Protein AF-A0A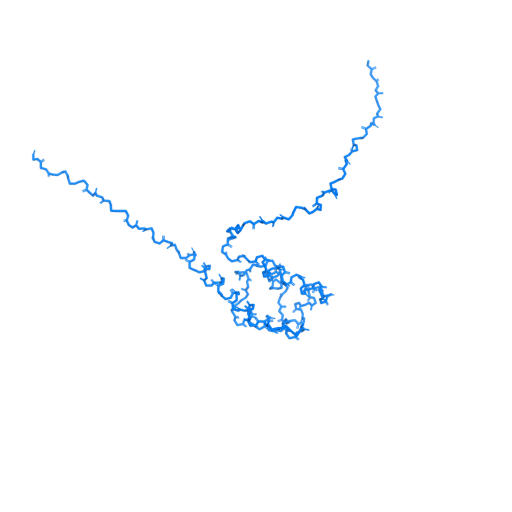353YEB8-F1 (afdb_monomer)

Sequence (134 aa):
MPPEPGQVPVSPPPDAARRRLHIHGIKEMPAGYDAEVAELFRDLRAASALSENDLAGRLGTRVDVVQALEQGALYALPPWAETCRVVNAYGAMLNLDVRPLLRRIYAQLEAGIVELRPKAMPDVPVMTLSLIHI

Nearest PDB structures (foldseek):
  7o81-assembly1_AU  TM=5.699E-01  e=4.753E-03  Oryctolagus cuniculus
  6zvh-assembly1_i  TM=5.768E-01  e=9.354E-03  Homo sapiens
  3fym-assembly1_A  TM=7.775E-01  e=1.058E-01  Staphylococcus aureus subsp. aureus Mu50
  9f9s-assembly1_CN  TM=5.653E-01  e=2.441E-02  Saccharomyces cerevisiae
  1r69-assembly1_A  TM=7.403E-01  e=6.739E-02  Phage 434

Radius of gyration: 25.91 Å; Cα contacts (8 Å, |Δi|>4): 85; chains: 1; bounding box: 66×37×91 Å

pLDDT: mean 72.12, std 18.93, range [39.0, 93.88]

Secondary structure (DSSP, 8-state):
----------PPP-----------------TTB-HHHHHHHHHHHHHHT--HHHHHHHHTS-HHHHHHHHHTBGGGSPPHHHHHHHHHHHHHHHT---HHHHHHHHHHHHHHHHHHS-----------------

Mean predicted aligned error: 15.93 Å

Solvent-accessible surface area (backbone atoms only — not comparable to full-atom values): 8472 Å² total; per-residue (Å²): 138,90,86,88,87,89,84,80,85,82,78,84,80,89,80,80,78,78,79,76,84,72,81,69,68,88,66,87,58,64,75,40,50,39,64,68,56,7,48,52,44,44,53,53,37,62,75,66,72,54,52,65,62,58,46,15,60,74,50,74,52,54,45,67,47,54,49,21,45,41,62,10,30,60,73,65,46,61,62,68,73,55,44,52,51,41,50,48,47,52,17,63,75,69,75,45,86,43,65,70,55,52,52,51,56,51,52,45,54,52,52,29,55,56,68,71,42,74,77,77,68,78,80,72,82,77,76,75,81,84,84,81,86,132

Foldseek 3Di:
DDDDDDDDDDDDDPPPPPDPPPPPPPDPDQQQADVVQLVVLVVLCVVVVDDLVRLCVQLVHDSQQSVCRNRRRLVSHDPLVSVVSSQVSSCVVVVHDCVVVSVVSVVSVVVNVVPVPPPPDPPDPPPDPPPDDD

Structure (mmCIF, N/CA/C/O backbone):
data_AF-A0A353YEB8-F1
#
_entry.id   AF-A0A353YEB8-F1
#
loop_
_atom_site.group_PDB
_atom_site.id
_atom_site.type_symbol
_atom_site.label_atom_id
_atom_site.label_alt_id
_atom_site.label_comp_id
_atom_site.label_asym_id
_atom_site.label_entity_id
_atom_site.label_seq_id
_atom_site.pdbx_PDB_ins_code
_atom_site.Cartn_x
_atom_site.Cartn_y
_atom_site.Cartn_z
_atom_site.occupancy
_atom_site.B_iso_or_equiv
_atom_site.auth_seq_id
_atom_site.auth_comp_id
_atom_site.auth_asym_id
_atom_site.auth_atom_id
_atom_site.pdbx_PDB_model_num
ATOM 1 N N . MET A 1 1 ? 51.000 -0.759 47.398 1.00 39.00 1 MET A N 1
ATOM 2 C CA . MET A 1 1 ? 50.014 -1.846 47.209 1.00 39.00 1 MET A CA 1
ATOM 3 C C . MET A 1 1 ? 48.680 -1.372 47.804 1.00 39.00 1 MET A C 1
ATOM 5 O O . MET A 1 1 ? 48.763 -0.686 48.816 1.00 39.00 1 MET A O 1
ATOM 9 N N . PRO A 1 2 ? 47.533 -1.603 47.127 1.00 66.19 2 PRO A N 1
ATOM 10 C CA . PRO A 1 2 ? 46.326 -0.739 47.084 1.00 66.19 2 PRO A CA 1
ATOM 11 C C . PRO A 1 2 ? 45.175 -1.324 47.980 1.00 66.19 2 PRO A C 1
ATOM 13 O O . PRO A 1 2 ? 45.586 -2.029 48.906 1.00 66.19 2 PRO A O 1
ATOM 16 N N . PRO A 1 3 ? 43.824 -1.096 47.839 1.00 55.34 3 PRO A N 1
ATOM 17 C CA . PRO A 1 3 ? 42.974 -0.870 46.634 1.00 55.34 3 PRO A CA 1
ATOM 18 C C . PRO A 1 3 ? 41.919 0.284 46.652 1.00 55.34 3 PRO A C 1
ATOM 20 O O . PRO A 1 3 ? 41.578 0.840 47.693 1.00 55.34 3 PRO A O 1
ATOM 23 N N . GLU A 1 4 ? 41.406 0.592 45.444 1.00 49.69 4 GLU A N 1
ATOM 24 C CA . GLU A 1 4 ? 40.232 1.426 45.070 1.00 49.69 4 GLU A CA 1
ATOM 25 C C . GLU A 1 4 ? 38.866 0.751 45.374 1.00 49.69 4 GLU A C 1
ATOM 27 O O . GLU A 1 4 ? 38.843 -0.443 45.687 1.00 49.69 4 GLU A O 1
ATOM 32 N N . PRO A 1 5 ? 37.717 1.465 45.233 1.00 52.81 5 PRO A N 1
ATOM 33 C CA . PRO A 1 5 ? 36.899 1.284 44.013 1.00 52.81 5 PRO A CA 1
ATOM 34 C C . PRO A 1 5 ? 36.097 2.517 43.509 1.00 52.81 5 PRO A C 1
ATOM 36 O O . PRO A 1 5 ? 35.446 3.217 44.279 1.00 52.81 5 PRO A O 1
ATOM 39 N N . GLY A 1 6 ? 36.002 2.658 42.177 1.00 47.97 6 GLY A N 1
ATOM 40 C CA . GLY A 1 6 ? 34.712 2.869 41.495 1.00 47.97 6 GLY A CA 1
ATOM 41 C C . GLY A 1 6 ? 34.298 4.291 41.093 1.00 47.97 6 GLY A C 1
ATOM 42 O O . GLY A 1 6 ? 33.293 4.790 41.592 1.00 47.97 6 GLY A O 1
ATOM 43 N N . GLN A 1 7 ? 34.958 4.894 40.096 1.00 48.47 7 GLN A N 1
ATOM 44 C CA . GLN A 1 7 ? 34.385 6.024 39.349 1.00 48.47 7 GLN A CA 1
ATOM 45 C C . GLN A 1 7 ? 33.980 5.574 37.936 1.00 48.47 7 GLN A C 1
ATOM 47 O O . GLN A 1 7 ? 34.816 5.258 37.093 1.00 48.47 7 GLN A O 1
ATOM 52 N N . VAL A 1 8 ? 32.669 5.502 37.709 1.00 55.25 8 VAL A N 1
ATOM 53 C CA . VAL A 1 8 ? 32.027 5.136 36.438 1.00 55.25 8 VAL A CA 1
ATOM 54 C C . VAL A 1 8 ? 32.224 6.224 35.364 1.00 55.25 8 VAL A C 1
ATOM 56 O O . VAL A 1 8 ? 32.118 7.411 35.681 1.00 55.25 8 VAL A O 1
ATOM 59 N N . PRO A 1 9 ? 32.472 5.870 34.088 1.00 47.47 9 PRO A N 1
ATOM 60 C CA . PRO A 1 9 ? 32.526 6.841 33.000 1.00 47.47 9 PRO A CA 1
ATOM 61 C C . PRO A 1 9 ? 31.105 7.266 32.601 1.00 47.47 9 PRO A C 1
ATOM 63 O O . PRO A 1 9 ? 30.316 6.456 32.116 1.00 47.47 9 PRO A O 1
ATOM 66 N N . VAL A 1 10 ? 30.772 8.547 32.788 1.00 54.09 10 VAL A N 1
ATOM 67 C CA . VAL A 1 10 ? 29.506 9.116 32.305 1.00 54.09 10 VAL A CA 1
ATOM 68 C C . VAL A 1 10 ? 29.655 9.432 30.815 1.00 54.09 10 VAL A C 1
ATOM 70 O O . VAL A 1 10 ? 30.356 10.358 30.414 1.00 54.09 10 VAL A O 1
ATOM 73 N N . SER A 1 11 ? 29.048 8.611 29.965 1.00 52.97 11 SER A N 1
ATOM 74 C CA . SER A 1 11 ? 28.892 8.918 28.543 1.00 52.97 11 SER A CA 1
ATOM 75 C C . SER A 1 11 ? 27.829 10.013 28.375 1.00 52.97 11 SER A C 1
ATOM 77 O O . SER A 1 11 ? 26.724 9.845 28.894 1.00 52.97 11 SER A O 1
ATOM 79 N N . PRO A 1 12 ? 28.094 11.122 27.660 1.00 61.25 12 PRO A N 1
ATOM 80 C CA . PRO A 1 12 ? 27.037 12.053 27.282 1.00 61.25 12 PRO A CA 1
ATOM 81 C C . PRO A 1 12 ? 26.165 11.463 26.146 1.00 61.25 12 PRO A C 1
ATOM 83 O O . PRO A 1 12 ? 26.703 10.841 25.226 1.00 61.25 12 PRO A O 1
ATOM 86 N N . PRO A 1 13 ? 24.829 11.642 26.186 1.00 53.88 13 PRO A N 1
ATOM 87 C CA . PRO A 1 13 ? 23.902 11.130 25.174 1.00 53.88 13 PRO A CA 1
ATOM 88 C C . PRO A 1 13 ? 23.950 11.935 23.855 1.00 53.88 13 PRO A C 1
ATOM 90 O O . PRO A 1 13 ? 24.110 13.159 23.885 1.00 53.88 13 PRO A O 1
ATOM 93 N N . PRO A 1 14 ? 23.760 11.291 22.687 1.00 47.28 14 PRO A N 1
ATOM 94 C CA . PRO A 1 14 ? 23.747 11.957 21.387 1.00 47.28 14 PRO A CA 1
ATOM 95 C C . PRO A 1 14 ? 22.334 12.454 21.022 1.00 47.28 14 PRO A C 1
ATOM 97 O O . PRO A 1 14 ? 21.667 11.856 20.187 1.00 47.28 14 PRO A O 1
ATOM 100 N N . ASP A 1 15 ? 21.877 13.564 21.611 1.00 49.75 15 ASP A N 1
ATOM 101 C CA . ASP A 1 15 ? 20.585 14.201 21.247 1.00 49.75 15 ASP A CA 1
ATOM 102 C C . ASP A 1 15 ? 20.745 15.483 20.394 1.00 49.75 15 ASP A C 1
ATOM 104 O O . ASP A 1 15 ? 19.805 16.229 20.144 1.00 49.75 15 ASP A O 1
ATOM 108 N N . ALA A 1 16 ? 21.948 15.747 19.871 1.00 42.44 16 ALA A N 1
ATOM 109 C CA . ALA A 1 16 ? 22.225 16.899 19.001 1.00 42.44 16 ALA A CA 1
ATOM 110 C C . ALA A 1 16 ? 22.212 16.562 17.492 1.00 42.44 16 ALA A C 1
ATOM 112 O O . ALA A 1 16 ? 22.725 17.327 16.679 1.00 42.44 16 ALA A O 1
ATOM 113 N N . ALA A 1 17 ? 21.629 15.428 17.089 1.00 43.50 17 ALA A N 1
ATOM 114 C CA . ALA A 1 17 ? 21.552 15.002 15.684 1.00 43.50 17 ALA A CA 1
ATOM 115 C C . ALA A 1 17 ? 20.264 15.457 14.969 1.00 43.50 17 ALA A C 1
ATOM 117 O O . ALA A 1 17 ? 19.899 14.938 13.913 1.00 43.50 17 ALA A O 1
ATOM 118 N N . ARG A 1 18 ? 19.554 16.450 15.514 1.00 46.81 18 ARG A N 1
ATOM 119 C CA . ARG A 1 18 ? 18.457 17.098 14.795 1.00 46.81 18 ARG A CA 1
ATOM 120 C C . ARG A 1 18 ? 19.021 17.980 13.678 1.00 46.81 18 ARG A C 1
ATOM 122 O O . ARG A 1 18 ? 19.668 18.987 13.937 1.00 46.81 18 ARG A O 1
ATOM 129 N N . ARG A 1 19 ? 18.632 17.637 12.445 1.00 47.28 19 ARG A N 1
ATOM 130 C CA . ARG A 1 19 ? 18.625 18.493 11.243 1.00 47.28 19 ARG A CA 1
ATOM 131 C C . ARG A 1 19 ? 19.971 18.712 10.548 1.00 47.28 19 ARG A C 1
ATOM 133 O O . ARG A 1 19 ? 20.362 19.840 10.266 1.00 47.28 19 ARG A O 1
ATOM 140 N N . ARG A 1 20 ? 20.596 17.628 10.089 1.00 44.09 20 ARG A N 1
ATOM 141 C CA . ARG A 1 20 ? 21.238 17.685 8.769 1.00 44.09 20 ARG A CA 1
ATOM 142 C C . ARG A 1 20 ? 20.204 17.268 7.739 1.00 44.09 20 ARG A C 1
ATOM 144 O O . ARG A 1 20 ? 19.861 16.096 7.647 1.00 44.09 20 ARG A O 1
ATOM 151 N N . LEU A 1 21 ? 19.682 18.265 7.026 1.00 51.75 21 LEU A N 1
ATOM 152 C CA . LEU A 1 21 ? 18.972 18.109 5.762 1.00 51.75 21 LEU A CA 1
ATOM 153 C C . LEU A 1 21 ? 19.855 17.273 4.840 1.00 51.75 21 LEU A C 1
ATOM 155 O O . LEU A 1 21 ? 20.762 17.774 4.179 1.00 51.75 21 LEU A O 1
ATOM 159 N N . HIS A 1 22 ? 19.631 15.969 4.872 1.00 48.41 22 HIS A N 1
ATOM 160 C CA . HIS A 1 22 ? 20.239 15.043 3.955 1.00 48.41 22 HIS A CA 1
ATOM 161 C C . HIS A 1 22 ? 19.459 15.152 2.652 1.00 48.41 22 HIS A C 1
ATOM 163 O O . HIS A 1 22 ? 18.551 14.377 2.377 1.00 48.41 22 HIS A O 1
ATOM 169 N N . ILE A 1 23 ? 19.874 16.119 1.836 1.00 53.22 23 ILE A N 1
ATOM 170 C CA . ILE A 1 23 ? 19.882 15.964 0.385 1.00 53.22 23 ILE A CA 1
ATOM 171 C C . ILE A 1 23 ? 20.808 14.761 0.118 1.00 53.22 23 ILE A C 1
ATOM 173 O O . ILE A 1 23 ? 21.989 14.920 -0.182 1.00 53.22 23 ILE A O 1
ATOM 177 N N . HIS A 1 24 ? 20.332 13.540 0.373 1.00 43.66 24 HIS A N 1
ATOM 178 C CA . HIS A 1 24 ? 20.997 12.353 -0.135 1.00 43.66 24 HIS A CA 1
ATOM 179 C C . HIS A 1 24 ? 20.679 12.348 -1.620 1.00 43.66 24 HIS A C 1
ATOM 181 O O . HIS A 1 24 ? 19.546 12.090 -2.022 1.00 43.66 24 HIS A O 1
ATOM 187 N N . GLY A 1 25 ? 21.688 12.708 -2.417 1.00 42.31 25 GLY A N 1
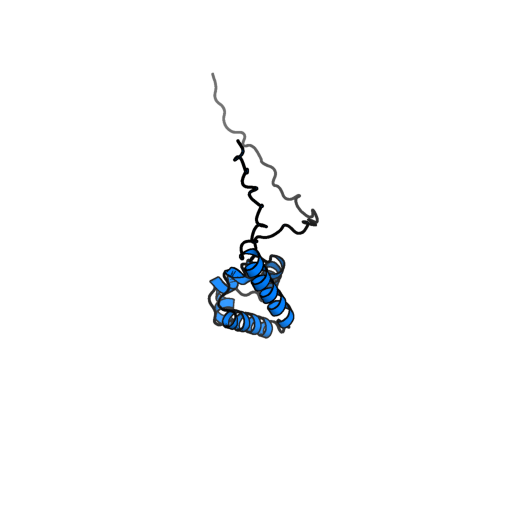ATOM 188 C CA . GLY A 1 25 ? 21.685 12.424 -3.839 1.00 42.31 25 GLY A CA 1
ATOM 189 C C . GLY A 1 25 ? 21.213 10.993 -4.042 1.00 42.31 25 GLY A C 1
ATOM 190 O O . GLY A 1 25 ? 21.604 10.126 -3.265 1.00 42.31 25 GLY A O 1
ATOM 191 N N . ILE A 1 26 ? 20.322 10.820 -5.016 1.00 45.56 26 ILE A N 1
ATOM 192 C CA . ILE A 1 26 ? 19.859 9.564 -5.612 1.00 45.56 26 ILE A CA 1
ATOM 193 C C . ILE A 1 26 ? 20.895 8.447 -5.448 1.00 45.56 26 ILE A C 1
ATOM 195 O O . ILE A 1 26 ? 21.731 8.198 -6.310 1.00 45.56 26 ILE A O 1
ATOM 199 N N . LYS A 1 27 ? 20.876 7.804 -4.281 1.00 44.97 27 LYS A N 1
ATOM 200 C CA . LYS A 1 27 ? 21.631 6.595 -4.024 1.00 44.97 27 LYS A CA 1
ATOM 201 C C . LYS A 1 27 ? 20.881 5.573 -4.842 1.00 44.97 27 LYS A C 1
ATOM 203 O O . LYS A 1 27 ? 19.711 5.352 -4.548 1.00 44.97 27 L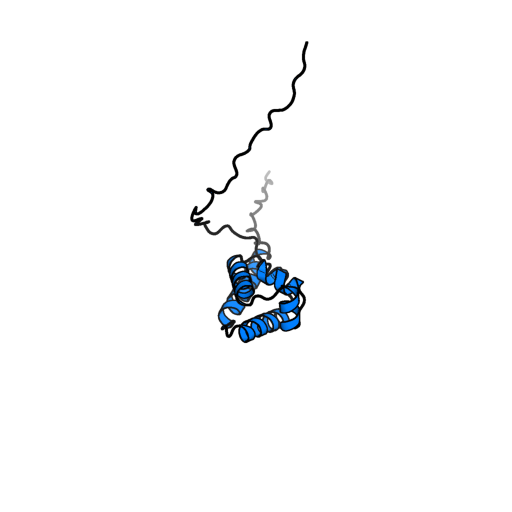YS A O 1
ATOM 208 N N . GLU A 1 28 ? 21.517 5.050 -5.884 1.00 47.47 28 GLU A N 1
ATOM 209 C CA . GLU A 1 28 ? 21.030 3.892 -6.627 1.00 47.47 28 GLU A CA 1
ATOM 210 C C . GLU A 1 28 ? 20.641 2.833 -5.587 1.00 47.47 28 GLU A C 1
ATOM 212 O O . GLU A 1 28 ? 21.489 2.204 -4.947 1.00 47.47 28 GLU A O 1
ATOM 217 N N . MET A 1 29 ? 19.343 2.768 -5.286 1.00 44.88 29 MET A N 1
ATOM 218 C CA . MET A 1 29 ? 18.778 1.730 -4.447 1.00 44.88 29 MET A CA 1
ATOM 219 C C . MET A 1 29 ? 18.745 0.486 -5.323 1.00 44.88 29 MET A C 1
ATOM 221 O O . MET A 1 29 ? 18.430 0.606 -6.508 1.00 44.88 29 MET A O 1
ATOM 225 N N . PRO A 1 30 ? 19.099 -0.693 -4.783 1.00 50.22 30 PRO A N 1
ATOM 226 C CA . PRO A 1 30 ? 19.005 -1.919 -5.555 1.00 50.22 30 PRO A CA 1
ATOM 227 C C . PRO A 1 30 ? 17.592 -2.006 -6.125 1.00 50.22 30 PRO A C 1
ATOM 229 O O . PRO A 1 30 ? 16.622 -1.747 -5.401 1.00 50.22 30 PRO A O 1
ATOM 232 N N . ALA A 1 31 ? 17.495 -2.324 -7.416 1.00 56.66 31 ALA A N 1
ATOM 233 C CA . ALA A 1 31 ? 16.226 -2.504 -8.096 1.00 56.66 31 ALA A CA 1
ATOM 234 C C . ALA A 1 31 ? 15.246 -3.268 -7.187 1.00 56.66 31 ALA A C 1
ATOM 236 O O . ALA A 1 31 ? 15.629 -4.255 -6.555 1.00 56.66 31 ALA A O 1
ATOM 237 N N . GLY A 1 32 ? 14.012 -2.773 -7.067 1.00 63.22 32 GLY A N 1
ATOM 238 C CA . GLY A 1 32 ? 12.980 -3.374 -6.217 1.00 63.22 32 GLY A CA 1
ATOM 239 C C . GLY A 1 32 ? 12.836 -2.823 -4.797 1.00 63.22 32 GLY A C 1
ATOM 240 O O . GLY A 1 32 ? 12.002 -3.356 -4.067 1.00 63.22 32 GLY A O 1
ATOM 241 N N . TYR A 1 33 ? 13.573 -1.773 -4.413 1.00 77.62 33 TYR A N 1
ATOM 242 C CA . TYR A 1 33 ? 13.301 -0.984 -3.202 1.00 77.62 33 TYR A CA 1
ATOM 243 C C . TYR A 1 33 ? 13.004 0.489 -3.529 1.00 77.62 33 TYR A C 1
ATOM 245 O O . TYR A 1 33 ? 13.843 1.164 -4.119 1.00 77.62 33 TYR A O 1
ATOM 253 N N . ASP A 1 34 ? 11.840 1.006 -3.117 1.00 80.06 34 ASP A N 1
ATOM 254 C CA . ASP A 1 34 ? 11.456 2.422 -3.283 1.00 80.06 34 ASP A CA 1
ATOM 255 C C . ASP A 1 34 ? 11.148 3.065 -1.918 1.00 80.06 34 ASP A C 1
ATOM 257 O O . ASP A 1 34 ? 10.100 2.828 -1.312 1.00 80.06 34 ASP A O 1
ATOM 261 N N . ALA A 1 35 ? 12.084 3.878 -1.419 1.00 79.88 35 ALA A N 1
ATOM 262 C CA . ALA A 1 35 ? 11.977 4.496 -0.098 1.00 79.88 35 ALA A CA 1
ATOM 263 C C . ALA A 1 35 ? 10.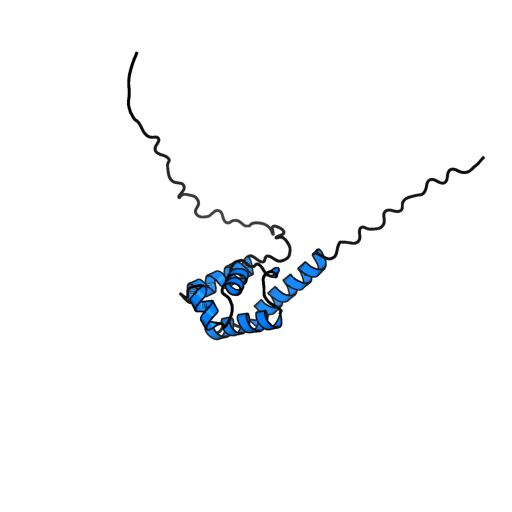880 5.565 0.004 1.00 79.88 35 ALA A C 1
ATOM 265 O O . ALA A 1 35 ? 10.330 5.747 1.089 1.00 79.88 35 ALA A O 1
ATOM 266 N N . GLU A 1 36 ? 10.529 6.248 -1.089 1.00 82.31 36 GLU A N 1
ATOM 267 C CA . GLU A 1 36 ? 9.429 7.221 -1.052 1.00 82.31 36 GLU A CA 1
ATOM 268 C C . GLU A 1 36 ? 8.082 6.503 -0.945 1.00 82.31 36 GLU A C 1
ATOM 270 O O . GLU A 1 36 ? 7.199 6.936 -0.207 1.00 82.31 36 GLU A O 1
ATOM 275 N N . VAL A 1 37 ? 7.934 5.366 -1.635 1.00 84.50 37 VAL A N 1
ATOM 276 C CA . VAL A 1 37 ? 6.758 4.498 -1.481 1.00 84.50 37 VAL A CA 1
ATOM 277 C C . VAL A 1 37 ? 6.675 3.973 -0.044 1.00 84.50 37 VAL A C 1
ATOM 279 O O . VAL A 1 37 ? 5.608 4.036 0.567 1.00 84.50 37 VAL A O 1
ATOM 282 N N . ALA A 1 38 ? 7.801 3.529 0.518 1.00 89.00 38 ALA A N 1
ATOM 283 C CA . ALA A 1 38 ? 7.895 3.069 1.903 1.00 89.00 38 ALA A CA 1
ATOM 284 C C . ALA A 1 38 ? 7.471 4.145 2.918 1.00 89.00 38 ALA A C 1
ATOM 286 O O . ALA A 1 38 ? 6.732 3.874 3.863 1.00 89.00 38 ALA A O 1
ATOM 287 N N . GLU A 1 39 ? 7.960 5.376 2.750 1.00 88.38 39 GLU A N 1
ATOM 288 C CA . GLU A 1 39 ? 7.612 6.512 3.608 1.00 88.38 39 GLU A CA 1
ATOM 289 C C . GLU A 1 39 ? 6.124 6.849 3.517 1.00 88.38 39 GLU A C 1
ATOM 291 O O . GLU A 1 39 ? 5.461 6.921 4.549 1.00 88.38 39 GLU A O 1
ATOM 296 N N . LEU A 1 40 ? 5.571 6.908 2.302 1.00 86.81 40 LEU A N 1
ATOM 297 C CA . LEU A 1 40 ? 4.147 7.155 2.094 1.00 86.81 40 LEU A CA 1
ATOM 298 C C . LEU A 1 40 ? 3.274 6.133 2.837 1.00 86.81 40 LEU A C 1
ATOM 300 O O . LEU A 1 40 ? 2.343 6.517 3.541 1.00 86.81 40 LEU A O 1
ATOM 304 N N . PHE A 1 41 ? 3.556 4.833 2.711 1.00 87.81 41 PHE A N 1
ATOM 305 C CA . PHE A 1 41 ? 2.762 3.808 3.398 1.00 87.81 41 PHE A CA 1
ATOM 306 C C . PHE A 1 41 ? 2.900 3.871 4.926 1.00 87.81 41 PHE A C 1
ATOM 308 O O . PHE A 1 41 ? 1.907 3.661 5.629 1.00 87.81 41 PHE A O 1
ATOM 315 N N . ARG A 1 42 ? 4.085 4.212 5.448 1.00 88.31 42 ARG A N 1
ATOM 316 C CA . ARG A 1 42 ? 4.297 4.409 6.892 1.00 88.31 42 ARG A CA 1
ATOM 317 C C . ARG A 1 42 ? 3.534 5.620 7.427 1.00 88.31 42 ARG A C 1
ATOM 319 O O . ARG A 1 42 ? 2.888 5.507 8.469 1.00 88.31 42 ARG A O 1
ATOM 326 N N . ASP A 1 43 ? 3.540 6.737 6.705 1.00 89.06 43 ASP A N 1
ATOM 327 C CA . ASP A 1 43 ? 2.786 7.938 7.079 1.00 89.06 43 ASP A CA 1
ATOM 328 C C . ASP A 1 43 ? 1.278 7.686 7.060 1.00 89.06 43 ASP A C 1
ATOM 330 O O . ASP A 1 43 ? 0.560 8.053 7.994 1.00 89.06 43 ASP A O 1
ATOM 334 N N . LEU A 1 44 ? 0.787 6.991 6.030 1.00 84.94 44 LEU A N 1
ATOM 335 C CA . LEU A 1 44 ? -0.623 6.627 5.932 1.00 84.94 44 LEU A CA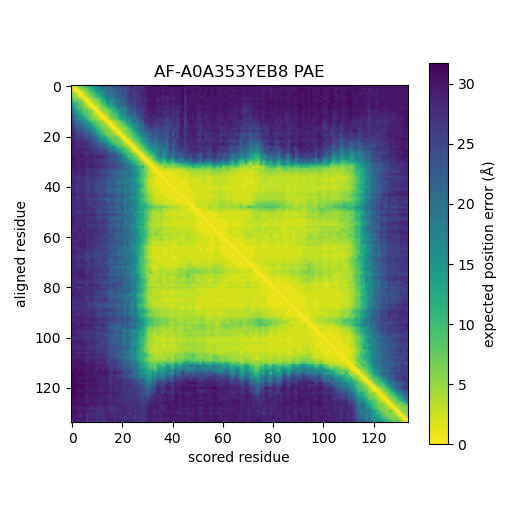 1
ATOM 336 C C . LEU A 1 44 ? -1.050 5.692 7.069 1.00 84.94 44 LEU A C 1
ATOM 338 O O . LEU A 1 44 ? -2.129 5.868 7.645 1.00 84.94 44 LEU A O 1
ATOM 342 N N . ARG A 1 45 ? -0.194 4.739 7.454 1.00 88.25 45 ARG A N 1
ATOM 343 C CA . ARG A 1 45 ? -0.447 3.904 8.627 1.00 88.25 45 ARG A CA 1
ATOM 344 C C . ARG A 1 45 ? -0.507 4.738 9.899 1.00 88.25 45 ARG A C 1
ATOM 346 O O . ARG A 1 45 ? -1.462 4.580 10.662 1.00 88.25 45 ARG A O 1
ATOM 353 N N . ALA A 1 46 ? 0.480 5.601 10.125 1.00 87.75 46 ALA A N 1
ATOM 354 C CA . ALA A 1 46 ? 0.531 6.453 11.307 1.00 87.75 46 ALA A CA 1
ATOM 355 C C . ALA A 1 46 ? -0.730 7.328 11.416 1.00 87.75 46 ALA A C 1
ATOM 357 O O . ALA A 1 46 ? -1.306 7.440 12.497 1.00 87.75 46 ALA A O 1
ATOM 358 N N . ALA A 1 47 ? -1.219 7.857 10.290 1.00 86.12 47 ALA A N 1
ATOM 359 C CA . ALA A 1 47 ? -2.465 8.618 10.220 1.00 86.12 47 ALA A CA 1
ATOM 360 C C . ALA A 1 47 ? -3.718 7.768 10.507 1.00 86.12 47 ALA A C 1
ATOM 362 O O . ALA A 1 47 ? -4.680 8.263 11.090 1.00 86.12 47 ALA A O 1
ATOM 363 N N . SER A 1 48 ? -3.713 6.487 10.124 1.00 83.19 48 SER A N 1
ATOM 364 C CA . SER A 1 48 ? -4.828 5.562 10.379 1.00 83.19 48 SER A CA 1
ATOM 365 C C . SER A 1 48 ? -4.899 5.040 11.823 1.00 83.19 48 SER A C 1
ATOM 367 O O . SER A 1 48 ? -5.928 4.490 12.212 1.00 83.19 48 SER A O 1
ATOM 369 N N . ALA A 1 49 ? -3.819 5.188 12.603 1.00 87.38 49 ALA A N 1
ATOM 370 C CA . ALA A 1 49 ? -3.662 4.657 13.963 1.00 87.38 49 ALA A CA 1
ATOM 371 C C . ALA A 1 49 ? -3.926 3.138 14.102 1.00 87.38 49 ALA A C 1
ATOM 373 O O . ALA A 1 49 ? -4.279 2.656 15.178 1.00 87.38 49 ALA A O 1
ATOM 374 N N . LEU A 1 50 ? -3.758 2.369 13.020 1.00 88.44 50 LEU A N 1
ATOM 375 C CA . LEU A 1 50 ? -3.919 0.911 13.012 1.00 88.44 50 LEU A CA 1
ATOM 376 C C . LEU A 1 50 ? -2.574 0.206 13.207 1.00 88.44 50 LEU A C 1
ATOM 378 O O . LEU A 1 50 ? -1.555 0.681 12.708 1.00 88.44 50 LEU A O 1
ATOM 382 N N . SER A 1 51 ? -2.578 -0.982 13.817 1.00 91.75 51 SER A N 1
ATOM 383 C CA . SER A 1 51 ? -1.420 -1.891 13.803 1.00 91.75 51 SER A CA 1
ATOM 384 C C . SER A 1 51 ? -1.304 -2.649 12.472 1.00 91.75 51 SER A C 1
ATOM 386 O O . SER A 1 51 ? -2.284 -2.771 11.729 1.00 91.75 51 SER A O 1
ATOM 388 N N . GLU A 1 52 ? -0.115 -3.169 12.145 1.00 90.56 52 GLU A N 1
ATOM 389 C CA . GLU A 1 52 ? 0.131 -3.966 10.924 1.00 90.56 52 GLU A CA 1
ATOM 390 C C . GLU A 1 52 ? -0.851 -5.107 10.747 1.00 90.56 52 GLU A C 1
ATOM 392 O O . GLU A 1 52 ? -1.422 -5.279 9.668 1.00 90.56 52 GLU A O 1
ATOM 397 N N . ASN A 1 53 ? -1.126 -5.806 11.839 1.00 91.75 53 ASN A N 1
ATOM 398 C CA . ASN A 1 53 ? -2.053 -6.916 11.846 1.00 91.75 53 ASN A CA 1
ATOM 399 C C . ASN A 1 53 ? -3.510 -6.464 11.637 1.00 91.75 53 ASN A C 1
ATOM 401 O O . ASN A 1 53 ? -4.232 -7.073 10.849 1.00 91.75 53 ASN A O 1
ATOM 405 N N . ASP A 1 54 ? -3.936 -5.369 12.278 1.00 91.31 54 ASP A N 1
ATOM 406 C CA . ASP A 1 54 ? -5.294 -4.829 12.103 1.00 91.31 54 ASP A CA 1
ATOM 407 C C . ASP A 1 54 ? -5.528 -4.341 10.675 1.00 91.31 54 ASP A C 1
ATOM 409 O O . ASP A 1 54 ? -6.595 -4.551 10.095 1.00 91.31 54 ASP A O 1
ATOM 413 N N . LEU A 1 55 ? -4.519 -3.698 10.088 1.00 90.25 55 LEU A N 1
ATOM 414 C CA . LEU A 1 55 ? -4.605 -3.224 8.717 1.00 90.25 55 LEU A CA 1
ATOM 415 C C . LEU A 1 55 ? -4.611 -4.385 7.728 1.00 90.25 55 LEU A C 1
ATOM 417 O O . LEU A 1 55 ? -5.439 -4.386 6.824 1.00 90.25 55 LEU A O 1
ATOM 421 N N . ALA A 1 56 ? -3.764 -5.396 7.921 1.00 91.38 56 ALA A N 1
ATOM 422 C CA . ALA A 1 56 ? -3.799 -6.612 7.113 1.00 91.38 56 ALA A CA 1
ATOM 423 C C . ALA A 1 56 ? -5.185 -7.280 7.164 1.00 91.38 56 ALA A C 1
ATOM 425 O O . ALA A 1 56 ? -5.745 -7.619 6.118 1.00 91.38 56 ALA A O 1
ATOM 426 N N . GLY A 1 57 ? -5.784 -7.364 8.358 1.00 92.00 57 GLY A N 1
ATOM 427 C CA . GLY A 1 57 ? -7.149 -7.851 8.553 1.00 92.00 57 GLY A CA 1
ATOM 428 C C . GLY A 1 57 ? -8.194 -7.028 7.795 1.00 92.00 57 GLY A C 1
ATOM 429 O O . GLY A 1 57 ? -9.035 -7.597 7.101 1.00 92.00 57 GLY A O 1
ATOM 430 N N . ARG A 1 58 ? -8.118 -5.692 7.854 1.00 89.56 58 ARG A N 1
ATOM 431 C CA . ARG A 1 58 ? -9.040 -4.798 7.124 1.00 89.56 58 ARG A CA 1
ATOM 432 C C . ARG A 1 58 ? -8.877 -4.864 5.607 1.00 89.56 58 ARG A C 1
ATOM 434 O O . ARG A 1 58 ? -9.866 -4.770 4.888 1.00 89.56 58 ARG A O 1
ATOM 441 N N . LEU A 1 59 ? -7.650 -5.035 5.123 1.00 88.69 59 LEU A N 1
ATOM 442 C CA . LEU A 1 59 ? -7.336 -5.140 3.696 1.00 88.69 59 LEU A CA 1
ATOM 443 C C . LEU A 1 59 ? -7.568 -6.556 3.135 1.00 88.69 59 LEU A C 1
ATOM 445 O O . LEU A 1 59 ? -7.443 -6.767 1.926 1.00 88.69 59 LEU A O 1
ATOM 449 N N . GLY A 1 60 ? -7.884 -7.535 3.993 1.00 90.88 60 GLY A N 1
ATOM 450 C CA . GLY A 1 60 ? -8.041 -8.935 3.599 1.00 90.88 60 GLY A CA 1
ATOM 451 C C . GLY A 1 60 ? -6.757 -9.521 3.011 1.00 90.88 60 GLY A C 1
ATOM 452 O O . GLY A 1 60 ? -6.802 -10.254 2.021 1.00 90.88 60 GLY A O 1
ATOM 453 N N . THR A 1 61 ? -5.604 -9.144 3.562 1.00 91.69 61 THR A N 1
ATOM 454 C CA . THR A 1 61 ? -4.283 -9.568 3.085 1.00 91.69 61 THR A CA 1
ATOM 455 C C . THR A 1 61 ? -3.403 -10.057 4.235 1.00 91.69 61 THR A C 1
ATOM 457 O O . THR A 1 61 ? -3.825 -10.105 5.389 1.00 91.69 61 THR A O 1
ATOM 460 N N . ARG A 1 62 ? -2.174 -10.469 3.919 1.00 91.75 62 ARG A N 1
ATOM 461 C CA . ARG A 1 62 ? -1.184 -10.914 4.905 1.00 91.75 62 ARG A CA 1
ATOM 462 C C . ARG A 1 62 ? -0.394 -9.732 5.455 1.00 91.75 62 ARG A C 1
ATOM 464 O O . ARG A 1 62 ? -0.103 -8.787 4.725 1.00 91.75 62 ARG A O 1
ATOM 471 N N . VAL A 1 63 ? 0.033 -9.838 6.712 1.00 92.12 63 VAL A N 1
ATOM 472 C CA . VAL A 1 63 ? 0.887 -8.827 7.355 1.00 92.12 63 VAL A CA 1
ATOM 473 C C . VAL A 1 63 ? 2.199 -8.607 6.593 1.00 92.12 63 VAL A C 1
ATOM 475 O O . VAL A 1 63 ? 2.625 -7.468 6.440 1.00 92.12 63 VAL A O 1
ATOM 478 N N . ASP A 1 64 ? 2.764 -9.662 5.997 1.00 91.19 64 ASP A N 1
ATOM 479 C CA . ASP A 1 64 ? 3.994 -9.579 5.196 1.00 91.19 64 ASP A CA 1
ATOM 480 C C . ASP A 1 64 ? 3.851 -8.635 3.988 1.00 91.19 64 ASP A C 1
ATOM 482 O O . ASP A 1 64 ? 4.802 -7.966 3.597 1.00 91.19 64 ASP A O 1
ATOM 486 N N . VAL A 1 65 ? 2.653 -8.550 3.395 1.00 90.38 65 VAL A N 1
ATOM 487 C CA . VAL A 1 65 ? 2.383 -7.668 2.244 1.00 90.38 65 VAL A CA 1
ATOM 488 C C . VAL A 1 65 ? 2.360 -6.210 2.687 1.00 90.38 65 VAL A C 1
ATOM 490 O O . VAL A 1 65 ? 2.892 -5.339 2.004 1.00 90.38 65 VAL A O 1
ATOM 493 N N . VAL A 1 66 ? 1.765 -5.947 3.849 1.00 91.19 66 VAL A N 1
ATOM 494 C CA . VAL A 1 66 ? 1.745 -4.617 4.462 1.00 91.19 66 VAL A CA 1
ATOM 495 C C . VAL A 1 66 ? 3.169 -4.182 4.818 1.00 91.19 66 VAL A C 1
ATOM 497 O O . VAL A 1 66 ? 3.572 -3.074 4.476 1.00 91.19 66 VAL A O 1
ATOM 500 N N . GLN A 1 67 ? 3.964 -5.087 5.390 1.00 91.62 67 GLN A N 1
ATOM 501 C CA . GLN A 1 67 ? 5.382 -4.862 5.673 1.00 91.62 67 GLN A CA 1
ATOM 502 C C . GLN A 1 67 ? 6.195 -4.580 4.415 1.00 91.62 67 GLN A C 1
ATOM 504 O O . GLN A 1 67 ? 6.979 -3.636 4.400 1.00 91.62 67 GLN A O 1
ATOM 509 N N . ALA A 1 68 ? 5.988 -5.346 3.342 1.00 90.31 68 ALA A N 1
ATOM 510 C CA . ALA A 1 68 ? 6.670 -5.116 2.074 1.00 90.31 68 ALA A CA 1
ATOM 511 C C . ALA A 1 68 ? 6.356 -3.724 1.501 1.00 90.31 68 ALA A C 1
ATOM 513 O O . ALA A 1 68 ? 7.263 -3.042 1.027 1.00 90.31 68 ALA A O 1
ATOM 514 N N . LEU A 1 69 ? 5.104 -3.264 1.597 1.00 88.69 69 LEU A N 1
ATOM 515 C CA . LEU A 1 69 ? 4.711 -1.912 1.183 1.00 88.69 69 LEU A CA 1
ATOM 516 C C . LEU A 1 69 ? 5.361 -0.830 2.061 1.00 88.69 69 LEU A C 1
ATOM 518 O O . LEU A 1 69 ? 5.911 0.132 1.532 1.00 88.69 69 LEU A O 1
ATOM 522 N N . GLU A 1 70 ? 5.359 -1.006 3.384 1.00 90.12 70 GLU A N 1
ATOM 523 C CA . GLU A 1 70 ? 5.938 -0.055 4.350 1.00 90.12 70 GLU A CA 1
ATOM 524 C C . GLU A 1 70 ? 7.478 -0.030 4.347 1.00 90.12 70 GLU A C 1
ATOM 526 O O . GLU A 1 70 ? 8.083 0.956 4.768 1.00 90.12 70 GLU A O 1
ATOM 531 N N . GLN A 1 71 ? 8.119 -1.087 3.847 1.00 88.69 71 GLN A N 1
ATOM 532 C CA . GLN A 1 71 ? 9.566 -1.173 3.615 1.00 88.69 71 GLN A CA 1
ATOM 533 C C . GLN A 1 71 ? 9.958 -0.767 2.187 1.00 88.69 71 GLN A C 1
ATOM 535 O O . GLN A 1 71 ? 11.145 -0.639 1.887 1.00 88.69 71 GLN A O 1
ATOM 540 N N . GLY A 1 72 ? 8.975 -0.586 1.298 1.00 86.94 72 GLY A N 1
ATOM 541 C CA . GLY A 1 72 ? 9.200 -0.327 -0.121 1.00 86.94 72 GLY A CA 1
ATOM 542 C C . GLY A 1 72 ? 9.789 -1.516 -0.876 1.00 86.94 72 GLY A C 1
ATOM 543 O O . GLY A 1 72 ? 10.323 -1.313 -1.958 1.00 86.94 72 GLY A O 1
ATOM 544 N N . ALA A 1 73 ? 9.711 -2.734 -0.331 1.00 87.19 73 ALA A N 1
ATOM 545 C CA . ALA A 1 73 ? 10.224 -3.969 -0.919 1.00 87.19 73 ALA A CA 1
ATOM 546 C C . ALA A 1 73 ? 9.306 -4.455 -2.054 1.00 87.19 73 ALA A C 1
ATOM 548 O O . ALA A 1 73 ? 8.551 -5.419 -1.913 1.00 87.19 73 ALA A O 1
ATOM 549 N N . LEU A 1 74 ? 9.359 -3.779 -3.201 1.00 84.56 74 LEU A N 1
ATOM 550 C CA . LEU A 1 74 ? 8.443 -3.986 -4.323 1.00 84.56 74 LEU A CA 1
ATOM 551 C C . LEU A 1 74 ? 8.503 -5.413 -4.888 1.00 84.56 74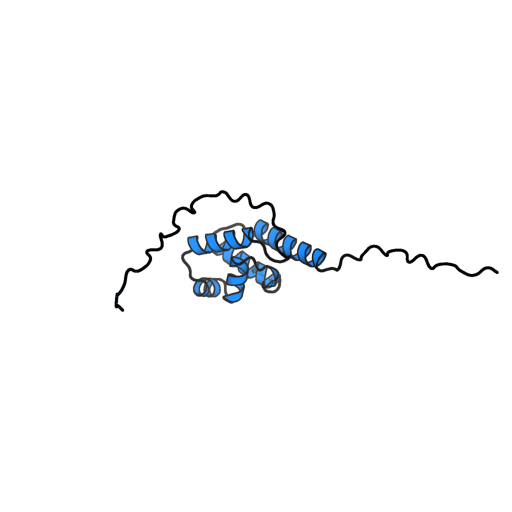 LEU A C 1
ATOM 553 O O . LEU A 1 74 ? 7.489 -5.933 -5.342 1.00 84.56 74 LEU A O 1
ATOM 557 N N . TYR A 1 75 ? 9.655 -6.084 -4.816 1.00 83.31 75 TYR A N 1
ATOM 558 C CA . TYR A 1 75 ? 9.789 -7.482 -5.251 1.00 83.31 75 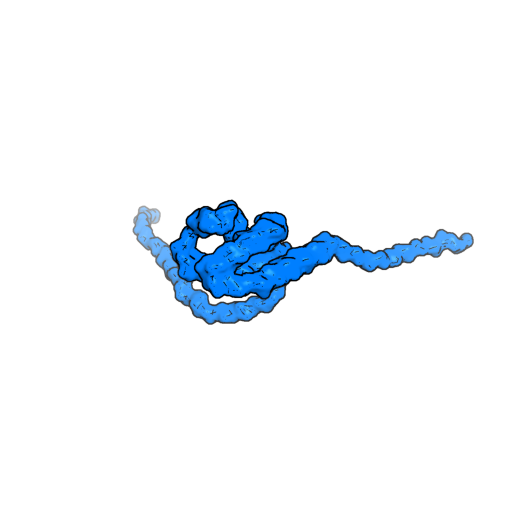TYR A CA 1
ATOM 559 C C . TYR A 1 75 ? 9.226 -8.517 -4.275 1.00 83.31 75 TYR A C 1
ATOM 561 O O . TYR A 1 75 ? 9.025 -9.664 -4.664 1.00 83.31 75 TYR A O 1
ATOM 569 N N . ALA A 1 76 ? 8.978 -8.135 -3.022 1.00 85.62 76 ALA A N 1
ATOM 570 C CA . ALA A 1 76 ? 8.311 -8.992 -2.045 1.00 85.62 76 ALA A CA 1
ATOM 571 C C . ALA A 1 76 ? 6.778 -8.876 -2.125 1.00 85.62 76 ALA A C 1
ATOM 573 O O . ALA A 1 76 ? 6.062 -9.563 -1.394 1.00 85.62 76 ALA A O 1
ATOM 574 N N . LEU A 1 77 ? 6.267 -8.007 -3.006 1.00 86.00 77 LEU A N 1
ATOM 575 C CA . LEU A 1 77 ? 4.839 -7.837 -3.212 1.00 86.00 77 LEU A CA 1
ATOM 576 C C . LEU A 1 77 ? 4.2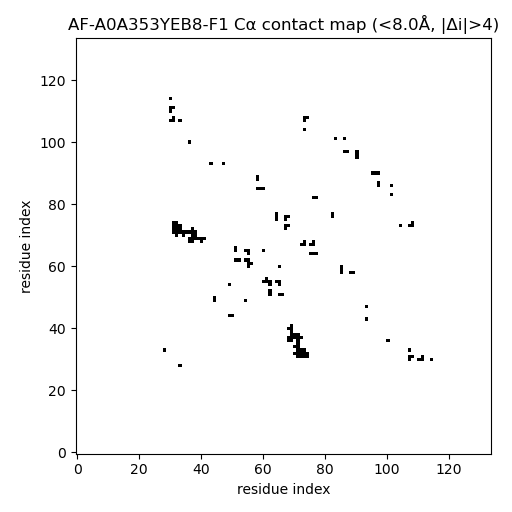13 -9.075 -3.865 1.00 86.00 77 LEU A C 1
ATOM 578 O O . LEU A 1 77 ? 4.851 -9.782 -4.650 1.00 86.00 77 LEU A O 1
ATOM 582 N N . PRO A 1 78 ? 2.933 -9.343 -3.567 1.00 87.31 78 PRO A N 1
ATOM 583 C CA . PRO A 1 78 ? 2.207 -10.429 -4.200 1.00 87.31 78 PRO A CA 1
ATOM 584 C C . PRO A 1 78 ? 1.961 -10.135 -5.696 1.00 87.31 78 PRO A C 1
ATOM 586 O O . PRO A 1 78 ? 2.204 -9.014 -6.161 1.00 87.31 78 PRO A O 1
ATOM 589 N N . PRO A 1 79 ? 1.433 -11.106 -6.472 1.00 89.44 79 PRO A N 1
ATOM 590 C CA . PRO A 1 79 ? 1.139 -10.914 -7.892 1.00 89.44 79 PRO A CA 1
ATOM 591 C C . PRO A 1 79 ? 0.379 -9.612 -8.176 1.00 89.44 79 PRO A C 1
ATOM 593 O O . PRO A 1 79 ? -0.436 -9.173 -7.370 1.00 89.44 79 PRO A O 1
ATOM 596 N N . TRP A 1 80 ? 0.603 -8.995 -9.339 1.00 88.06 80 TRP A N 1
ATOM 597 C CA . TRP A 1 80 ? 0.118 -7.637 -9.627 1.00 88.06 80 TRP A CA 1
ATOM 598 C C . TRP A 1 80 ? -1.385 -7.417 -9.368 1.00 88.06 80 TRP A C 1
ATOM 600 O O . TRP A 1 80 ? -1.770 -6.384 -8.821 1.00 88.06 80 TRP A O 1
ATOM 610 N N . ALA A 1 81 ? -2.231 -8.404 -9.688 1.00 88.06 81 ALA A N 1
ATOM 611 C CA . ALA A 1 81 ? -3.667 -8.356 -9.399 1.00 88.06 81 ALA A CA 1
ATOM 612 C C . ALA A 1 81 ? -3.966 -8.215 -7.893 1.00 88.06 81 ALA A C 1
ATOM 614 O O . ALA A 1 81 ? -4.831 -7.433 -7.498 1.00 88.06 81 ALA A O 1
ATOM 615 N N . GLU A 1 82 ? -3.209 -8.926 -7.057 1.00 89.31 82 GLU A N 1
ATOM 616 C CA . GLU A 1 82 ? -3.291 -8.852 -5.600 1.00 89.31 82 GLU A CA 1
ATOM 617 C C . GLU A 1 82 ? -2.798 -7.499 -5.085 1.00 89.31 82 GLU A C 1
ATOM 619 O O . GLU A 1 82 ? -3.479 -6.851 -4.292 1.00 89.31 82 GLU A O 1
ATOM 624 N N . THR A 1 83 ? -1.659 -7.027 -5.596 1.00 91.31 83 THR A N 1
ATOM 625 C CA . THR A 1 83 ? -1.098 -5.713 -5.249 1.00 91.31 83 THR A CA 1
ATOM 626 C C . THR A 1 83 ? -2.089 -4.593 -5.568 1.00 91.31 83 THR A C 1
ATOM 628 O O . THR A 1 83 ? -2.379 -3.757 -4.713 1.00 91.31 83 THR A O 1
ATOM 631 N N . CYS A 1 84 ? -2.695 -4.611 -6.758 1.00 92.12 84 CYS A N 1
ATOM 632 C CA . CYS A 1 84 ? -3.754 -3.677 -7.131 1.00 92.12 84 CYS A CA 1
ATOM 633 C C . CYS A 1 84 ? -4.928 -3.730 -6.152 1.00 92.12 84 CYS A C 1
ATOM 635 O O . CYS A 1 84 ? -5.403 -2.685 -5.713 1.00 92.12 84 CYS A O 1
ATOM 637 N N . ARG A 1 85 ? -5.399 -4.923 -5.789 1.00 93.88 85 ARG A N 1
ATOM 638 C CA . ARG A 1 85 ? -6.530 -5.090 -4.873 1.00 93.88 85 ARG A CA 1
ATOM 639 C C . ARG A 1 85 ? -6.226 -4.533 -3.476 1.00 93.88 85 ARG A C 1
ATOM 641 O O . ARG A 1 85 ? -7.045 -3.788 -2.944 1.00 93.88 85 ARG A O 1
ATOM 648 N N . VAL A 1 86 ? -5.049 -4.825 -2.920 1.00 91.56 86 VAL A N 1
ATOM 649 C CA . VAL A 1 86 ? -4.609 -4.323 -1.604 1.00 91.56 86 VAL A CA 1
ATOM 650 C C . VAL A 1 86 ? -4.458 -2.804 -1.612 1.00 91.56 86 VAL A C 1
ATOM 652 O O . VAL A 1 86 ? -5.018 -2.129 -0.753 1.00 91.56 86 VAL A O 1
ATOM 655 N N . VAL A 1 87 ? -3.759 -2.249 -2.603 1.00 90.38 87 VAL A N 1
ATOM 656 C CA . VAL A 1 87 ? -3.526 -0.801 -2.698 1.00 90.38 87 VAL A CA 1
ATOM 657 C C . VAL A 1 87 ? -4.836 -0.039 -2.935 1.00 90.38 87 VAL A C 1
ATOM 659 O O . VAL A 1 87 ? -5.047 1.000 -2.320 1.00 90.38 87 VAL A O 1
ATOM 662 N N . ASN A 1 88 ? -5.763 -0.559 -3.750 1.00 91.12 88 ASN A N 1
ATOM 663 C CA . ASN A 1 88 ? -7.093 0.047 -3.911 1.00 91.12 88 ASN A CA 1
ATOM 664 C C . ASN A 1 88 ? -7.919 0.005 -2.620 1.00 91.12 88 ASN A C 1
ATOM 666 O O . ASN A 1 88 ? -8.553 1.002 -2.284 1.00 91.12 88 ASN A O 1
ATOM 670 N N . ALA A 1 89 ? -7.896 -1.106 -1.877 1.00 89.69 89 ALA A N 1
ATOM 671 C CA . ALA A 1 89 ? -8.568 -1.189 -0.579 1.00 89.69 89 ALA A CA 1
ATOM 672 C C . ALA A 1 89 ? -7.984 -0.177 0.423 1.00 89.69 89 ALA A C 1
ATOM 674 O O . ALA A 1 89 ? -8.726 0.491 1.141 1.00 89.69 89 ALA A O 1
ATOM 675 N N . TYR A 1 90 ? -6.664 0.004 0.396 1.00 87.25 90 TYR A N 1
ATOM 676 C CA . TYR A 1 90 ? -5.959 1.006 1.190 1.00 87.25 90 TYR A CA 1
ATOM 677 C C . TYR A 1 90 ? -6.411 2.430 0.833 1.00 87.25 90 TYR A C 1
ATOM 679 O O . TYR A 1 90 ? -6.781 3.214 1.707 1.00 87.25 90 TYR A O 1
ATOM 687 N N . GLY A 1 91 ? -6.439 2.746 -0.465 1.00 87.38 91 GLY A N 1
ATOM 688 C CA . GLY A 1 91 ? -6.916 4.027 -0.983 1.00 87.38 91 GLY A CA 1
ATOM 689 C C . GLY A 1 91 ? -8.363 4.316 -0.607 1.00 87.38 91 GLY A C 1
ATOM 690 O O . GLY A 1 91 ? -8.672 5.421 -0.177 1.00 87.38 91 GLY A O 1
ATOM 691 N N . ALA A 1 92 ? -9.239 3.315 -0.689 1.00 88.12 92 ALA A N 1
ATOM 692 C CA . ALA A 1 92 ? -10.641 3.449 -0.307 1.00 88.12 92 ALA A CA 1
ATOM 693 C C . ALA A 1 92 ? -10.815 3.764 1.189 1.00 88.12 92 ALA A C 1
ATOM 695 O O . ALA A 1 92 ? -11.664 4.578 1.543 1.00 88.12 92 ALA A O 1
ATOM 696 N N . MET A 1 93 ? -9.995 3.172 2.066 1.00 83.75 93 MET A N 1
ATOM 697 C CA . MET A 1 93 ? -10.048 3.438 3.509 1.00 83.75 93 MET A CA 1
ATOM 698 C C . MET A 1 93 ? -9.672 4.878 3.874 1.00 83.75 93 MET A C 1
ATOM 700 O O . MET A 1 93 ? -10.225 5.425 4.825 1.00 83.75 93 MET A O 1
ATOM 704 N N . LEU A 1 94 ? -8.733 5.478 3.139 1.00 80.69 94 LEU A N 1
ATOM 705 C CA . LEU A 1 94 ? -8.208 6.823 3.409 1.00 80.69 94 LEU A CA 1
ATOM 706 C C . LEU A 1 94 ? -8.675 7.875 2.392 1.00 80.69 94 LEU A C 1
ATOM 708 O O . LEU A 1 94 ? -8.195 9.005 2.411 1.00 80.69 94 LEU A O 1
ATOM 712 N N . ASN A 1 95 ? -9.612 7.507 1.514 1.00 85.44 95 ASN A N 1
ATOM 713 C CA . ASN A 1 95 ? -10.129 8.335 0.426 1.00 85.44 95 ASN A CA 1
ATOM 714 C C . ASN A 1 95 ? -9.019 8.956 -0.454 1.00 85.44 95 ASN A C 1
ATOM 716 O O . ASN A 1 95 ? -9.058 10.139 -0.795 1.00 85.44 95 ASN A O 1
ATOM 720 N N . LEU A 1 96 ? -8.012 8.147 -0.797 1.00 84.00 96 LEU A N 1
ATOM 721 C CA . LEU A 1 96 ? -6.812 8.543 -1.535 1.00 84.00 96 LEU A CA 1
ATOM 722 C C . LEU A 1 96 ? -6.855 8.011 -2.975 1.00 84.00 96 LEU A C 1
ATOM 724 O O . LEU A 1 96 ? -7.187 6.846 -3.202 1.00 84.00 96 LEU A O 1
ATOM 728 N N . ASP A 1 97 ? -6.491 8.842 -3.958 1.00 84.75 97 ASP A N 1
ATOM 729 C CA . ASP A 1 97 ? -6.353 8.375 -5.343 1.00 84.75 97 ASP A CA 1
ATOM 730 C C . ASP A 1 97 ? -5.046 7.590 -5.500 1.00 84.75 97 ASP A C 1
ATOM 732 O O . ASP A 1 97 ? -3.944 8.138 -5.470 1.00 84.75 97 ASP A O 1
ATOM 736 N N . VAL A 1 98 ? -5.174 6.275 -5.659 1.00 87.56 98 VAL A N 1
ATOM 737 C CA . VAL A 1 98 ? -4.029 5.355 -5.707 1.00 87.56 98 VAL A CA 1
ATOM 738 C C . VAL A 1 98 ? -3.516 5.078 -7.116 1.00 87.56 98 VAL A C 1
ATOM 740 O O . VAL A 1 98 ? -2.509 4.393 -7.285 1.00 87.56 98 VAL A O 1
ATOM 743 N N . ARG A 1 99 ? -4.169 5.606 -8.156 1.00 89.44 99 ARG A N 1
ATOM 744 C CA . ARG A 1 99 ? -3.741 5.410 -9.549 1.00 89.44 99 ARG A CA 1
ATOM 745 C C . ARG A 1 99 ? -2.309 5.886 -9.819 1.00 89.44 99 ARG A C 1
ATOM 747 O O . ARG A 1 99 ? -1.577 5.135 -10.469 1.00 89.44 99 ARG A O 1
ATOM 754 N N . PRO A 1 100 ? -1.864 7.083 -9.375 1.00 86.62 100 PRO A N 1
ATOM 755 C CA . PRO A 1 100 ? -0.480 7.501 -9.578 1.00 86.62 100 PRO A CA 1
ATOM 756 C C . PRO A 1 100 ? 0.500 6.594 -8.829 1.00 86.62 100 PRO A C 1
ATOM 758 O O . PRO A 1 100 ? 1.564 6.292 -9.365 1.00 86.62 100 PRO A O 1
ATOM 761 N N . LEU A 1 101 ? 0.116 6.102 -7.648 1.00 85.69 101 LEU A N 1
ATOM 762 C CA . LEU A 1 101 ? 0.937 5.204 -6.844 1.00 85.69 101 LEU A CA 1
ATOM 763 C C . LEU A 1 101 ? 1.113 3.839 -7.522 1.00 85.69 101 LEU A C 1
ATOM 765 O O . LEU A 1 101 ? 2.236 3.369 -7.673 1.00 85.69 101 LEU A O 1
ATOM 769 N N . LEU A 1 102 ? 0.026 3.246 -8.024 1.00 89.88 102 LEU A N 1
ATOM 770 C CA . LEU A 1 102 ? 0.077 2.002 -8.797 1.00 89.88 102 LEU A CA 1
ATOM 771 C C . LEU A 1 102 ? 0.936 2.150 -10.058 1.00 89.88 102 LEU A C 1
ATOM 773 O O . LEU A 1 102 ? 1.742 1.271 -10.349 1.00 89.88 102 LEU A O 1
ATOM 777 N N . ARG A 1 103 ? 0.831 3.273 -10.782 1.00 88.19 103 ARG A N 1
ATOM 778 C CA . ARG A 1 103 ? 1.698 3.530 -11.945 1.00 88.19 103 ARG A CA 1
ATOM 779 C C . ARG A 1 103 ? 3.176 3.586 -11.567 1.00 88.19 103 ARG A C 1
ATOM 781 O O . ARG A 1 103 ? 3.993 3.024 -12.288 1.00 88.19 103 ARG A O 1
ATOM 788 N N . ARG A 1 104 ? 3.513 4.232 -10.447 1.00 85.31 104 ARG A N 1
ATOM 789 C CA . ARG A 1 104 ? 4.892 4.300 -9.948 1.00 85.31 104 ARG A CA 1
ATOM 790 C C . ARG A 1 104 ? 5.422 2.913 -9.584 1.00 85.31 104 ARG A C 1
ATOM 792 O O . ARG A 1 104 ? 6.493 2.548 -10.053 1.00 85.31 104 ARG A O 1
ATOM 799 N N . ILE A 1 105 ? 4.661 2.132 -8.813 1.00 85.88 105 ILE A N 1
ATOM 800 C CA . ILE A 1 105 ? 5.050 0.767 -8.419 1.00 85.88 105 ILE A CA 1
ATOM 801 C C . ILE A 1 105 ? 5.261 -0.108 -9.661 1.00 85.88 105 ILE A C 1
ATOM 803 O O . ILE A 1 105 ? 6.268 -0.804 -9.754 1.00 85.88 105 ILE A O 1
ATOM 807 N N . TYR A 1 106 ? 4.354 -0.038 -10.640 1.00 87.12 106 TYR A N 1
ATOM 808 C CA . TYR A 1 106 ? 4.479 -0.789 -11.889 1.00 87.12 106 TYR A CA 1
ATOM 809 C C . TYR A 1 106 ? 5.738 -0.404 -12.676 1.00 87.12 106 TYR A C 1
ATOM 811 O O . TYR A 1 106 ? 6.507 -1.280 -13.058 1.00 87.12 106 TYR A O 1
ATOM 819 N N . ALA A 1 107 ? 5.997 0.896 -12.846 1.00 84.19 107 ALA A N 1
ATOM 820 C CA . ALA A 1 107 ? 7.184 1.383 -13.547 1.00 84.19 107 ALA A CA 1
ATOM 821 C C . ALA A 1 107 ? 8.491 0.943 -12.866 1.00 84.19 107 ALA A C 1
ATOM 823 O O . ALA A 1 107 ? 9.453 0.605 -13.549 1.00 84.19 107 ALA A O 1
ATOM 824 N N . GLN A 1 108 ? 8.526 0.907 -11.530 1.00 80.88 108 GLN A N 1
ATOM 825 C CA . GLN A 1 108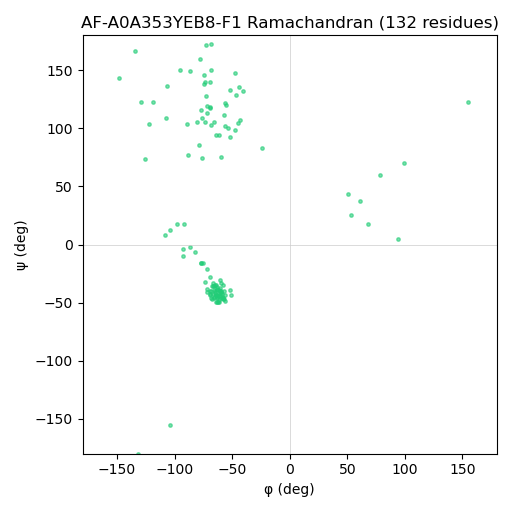 ? 9.679 0.409 -10.773 1.00 80.88 108 GLN A CA 1
ATOM 826 C C . GLN A 1 108 ? 9.877 -1.103 -10.947 1.00 80.88 108 GLN A C 1
ATOM 828 O O . GLN A 1 108 ? 11.005 -1.560 -11.121 1.00 80.88 108 GLN A O 1
ATOM 833 N N . LEU A 1 109 ? 8.790 -1.882 -10.957 1.00 80.56 109 LEU A N 1
ATOM 834 C CA . LEU A 1 109 ? 8.851 -3.317 -11.247 1.00 80.56 109 LEU A CA 1
ATOM 835 C C . LEU A 1 109 ? 9.368 -3.577 -12.670 1.00 80.56 109 LEU A C 1
ATOM 837 O O . LEU A 1 109 ? 10.229 -4.434 -12.853 1.00 80.56 109 LEU A O 1
ATOM 841 N N . GLU A 1 110 ? 8.904 -2.820 -13.668 1.00 78.75 110 GLU A N 1
ATOM 842 C CA . GLU A 1 110 ? 9.396 -2.923 -15.047 1.00 78.75 110 GLU A CA 1
ATOM 843 C C . GLU A 1 110 ? 10.863 -2.499 -15.190 1.00 78.75 110 GLU A C 1
ATOM 845 O O . GLU A 1 110 ? 11.646 -3.216 -15.812 1.00 78.75 110 GLU A O 1
ATOM 850 N N . ALA A 1 111 ? 11.262 -1.374 -14.589 1.00 71.88 111 ALA A N 1
ATOM 851 C CA . ALA A 1 111 ? 12.648 -0.903 -14.604 1.00 71.88 111 ALA A CA 1
ATOM 852 C C . ALA A 1 111 ? 13.594 -1.924 -13.958 1.00 71.88 111 ALA A C 1
ATOM 854 O O . ALA A 1 111 ? 14.669 -2.216 -14.479 1.00 71.88 111 ALA A O 1
ATOM 855 N N . GLY A 1 112 ? 13.146 -2.540 -12.869 1.00 60.50 112 GLY A N 1
ATOM 856 C CA . GLY A 1 112 ? 13.871 -3.596 -12.197 1.00 60.50 112 GLY A CA 1
ATOM 857 C C . GLY A 1 112 ? 14.004 -4.891 -13.005 1.00 60.50 112 GLY A C 1
ATOM 858 O O . GLY A 1 112 ? 15.064 -5.514 -13.006 1.00 60.50 112 GLY A O 1
ATOM 859 N N . ILE A 1 113 ? 12.979 -5.261 -13.781 1.00 59.41 113 ILE A N 1
ATOM 860 C CA . ILE A 1 113 ? 13.062 -6.360 -14.760 1.00 59.41 113 ILE A CA 1
ATOM 861 C C . ILE A 1 113 ? 14.088 -6.041 -15.858 1.00 59.41 113 ILE A C 1
ATOM 863 O O . ILE A 1 113 ? 14.782 -6.945 -16.327 1.00 59.41 113 ILE A O 1
ATOM 867 N N . VAL A 1 114 ? 14.191 -4.777 -16.281 1.00 56.53 114 VAL A N 1
ATOM 868 C CA . VAL A 1 114 ? 15.166 -4.336 -17.290 1.00 56.53 114 VAL A CA 1
ATOM 869 C C . VAL A 1 114 ? 16.594 -4.382 -16.746 1.00 56.53 114 VAL A C 1
ATOM 871 O O . VAL A 1 114 ? 17.485 -4.824 -17.463 1.00 56.53 114 VAL A O 1
ATOM 874 N N . GLU A 1 115 ? 16.814 -3.998 -15.490 1.00 51.47 115 GLU A N 1
ATOM 875 C CA . GLU A 1 115 ? 18.140 -4.029 -14.858 1.00 51.47 115 GLU A CA 1
ATOM 876 C C . GLU A 1 115 ? 18.603 -5.457 -14.517 1.00 51.47 115 GLU A C 1
ATOM 878 O O . GLU A 1 115 ? 19.784 -5.781 -14.631 1.00 51.47 115 GLU A O 1
ATOM 883 N N . LEU A 1 116 ? 17.661 -6.348 -14.181 1.00 50.81 116 LEU A N 1
ATOM 884 C CA . LEU A 1 116 ? 17.920 -7.778 -13.979 1.00 50.81 116 LEU A CA 1
ATOM 885 C C . LEU A 1 116 ? 18.121 -8.553 -15.289 1.00 50.81 116 LEU A C 1
ATOM 887 O O . LEU A 1 116 ? 18.642 -9.671 -15.259 1.00 50.81 116 LEU A O 1
ATOM 891 N N . ARG A 1 117 ? 17.740 -7.996 -16.451 1.00 40.31 117 ARG A N 1
ATOM 892 C CA . ARG A 1 117 ? 18.216 -8.538 -17.728 1.00 40.31 117 ARG A CA 1
ATOM 893 C C . ARG A 1 117 ? 19.703 -8.211 -17.801 1.00 40.31 117 ARG A C 1
ATOM 895 O O . ARG A 1 117 ? 20.039 -7.029 -17.826 1.00 40.31 117 ARG A O 1
ATOM 902 N N . PRO A 1 118 ? 20.607 -9.207 -17.853 1.00 41.12 118 PRO A N 1
ATOM 903 C CA . PRO A 1 118 ? 22.021 -8.909 -17.961 1.00 41.12 118 PRO A CA 1
ATOM 904 C C . PRO A 1 118 ? 22.208 -8.022 -19.188 1.00 41.12 118 PRO A C 1
ATOM 906 O O . PRO A 1 118 ? 21.838 -8.408 -20.300 1.00 41.12 118 PRO A O 1
ATOM 909 N N . LYS A 1 119 ? 22.742 -6.815 -18.966 1.00 41.69 119 LYS A N 1
ATOM 910 C CA . LYS A 1 119 ? 23.331 -5.973 -20.004 1.00 41.69 119 LYS A CA 1
ATOM 911 C C . LYS A 1 119 ? 24.197 -6.910 -20.837 1.00 41.69 119 LYS A C 1
ATOM 913 O O . LYS A 1 119 ? 25.242 -7.346 -20.360 1.00 41.69 119 LYS A O 1
ATOM 918 N N . ALA A 1 120 ? 23.733 -7.274 -22.033 1.00 48.53 120 ALA A N 1
ATOM 919 C CA . ALA A 1 120 ? 24.560 -7.964 -23.003 1.00 48.53 120 ALA A CA 1
ATOM 920 C C . ALA A 1 120 ? 25.769 -7.054 -23.211 1.00 48.53 120 ALA A C 1
ATOM 922 O O . ALA A 1 120 ? 25.666 -5.967 -23.783 1.00 48.53 120 ALA A O 1
ATOM 923 N N . MET A 1 121 ? 26.872 -7.443 -22.583 1.00 47.12 121 MET A N 1
ATOM 924 C CA . MET A 1 121 ? 28.181 -6.857 -22.774 1.00 47.12 121 MET A CA 1
ATOM 925 C C . MET A 1 121 ? 28.399 -6.739 -24.288 1.00 47.12 121 MET A C 1
ATOM 927 O O . MET A 1 121 ? 28.137 -7.717 -24.993 1.00 47.12 121 MET A O 1
ATOM 931 N N . PRO A 1 122 ? 28.780 -5.559 -24.816 1.00 49.03 122 PRO A N 1
ATOM 932 C CA . PRO A 1 122 ? 29.149 -5.472 -26.216 1.00 49.03 122 PRO A CA 1
ATOM 933 C C . PRO A 1 122 ? 30.276 -6.478 -26.440 1.00 49.03 122 PRO A C 1
ATOM 935 O O . PRO A 1 122 ? 31.285 -6.441 -25.734 1.00 49.03 122 PRO A O 1
ATOM 938 N N . ASP A 1 123 ? 30.024 -7.408 -27.360 1.00 52.88 123 ASP A N 1
ATOM 939 C CA . ASP A 1 123 ? 30.974 -8.386 -27.870 1.00 52.88 123 ASP A CA 1
ATOM 940 C C . ASP A 1 123 ? 32.305 -7.674 -28.125 1.00 52.88 123 ASP A C 1
ATOM 942 O O . ASP A 1 123 ? 32.416 -6.814 -29.001 1.00 52.88 123 ASP A O 1
ATOM 946 N N . VAL A 1 124 ? 33.291 -7.942 -27.269 1.00 58.03 124 VAL A N 1
ATOM 947 C CA . VAL A 1 124 ? 34.659 -7.517 -27.532 1.00 58.03 124 VAL A CA 1
ATOM 948 C C . VAL A 1 124 ? 35.131 -8.374 -28.700 1.00 58.03 124 VAL A C 1
ATOM 950 O O . VAL A 1 124 ? 35.167 -9.598 -28.554 1.00 58.03 124 VAL A O 1
ATOM 953 N N . PRO A 1 125 ? 35.489 -7.795 -29.860 1.00 50.03 125 PRO A N 1
ATOM 954 C CA . PRO A 1 125 ? 35.997 -8.599 -30.951 1.00 50.03 125 PRO A CA 1
ATOM 955 C C . PRO A 1 125 ? 37.331 -9.182 -30.491 1.00 50.03 125 PRO A C 1
ATOM 957 O O . PRO A 1 125 ? 38.341 -8.479 -30.400 1.00 50.03 125 PRO A O 1
ATOM 960 N N . VAL A 1 126 ? 37.339 -10.476 -30.174 1.00 52.91 126 VAL A N 1
ATOM 961 C CA . VAL A 1 126 ? 38.572 -11.242 -30.049 1.00 52.91 126 VAL A CA 1
ATOM 962 C C . VAL A 1 126 ? 39.203 -11.247 -31.438 1.00 52.91 126 VAL A C 1
ATOM 964 O O . VAL A 1 126 ? 38.847 -12.034 -32.310 1.00 52.91 126 VAL A O 1
ATOM 967 N N . MET A 1 127 ? 40.105 -10.295 -31.684 1.00 45.34 127 MET A N 1
ATOM 968 C CA . MET A 1 127 ? 40.972 -10.320 -32.854 1.00 45.34 127 MET A CA 1
ATOM 969 C C . MET A 1 127 ? 41.821 -11.582 -32.739 1.00 45.34 127 MET A C 1
ATOM 971 O O . MET A 1 127 ? 42.839 -11.611 -32.049 1.00 45.34 127 MET A O 1
ATOM 975 N N . THR A 1 128 ? 41.359 -12.654 -33.380 1.00 47.38 128 THR A N 1
ATOM 976 C CA . THR A 1 128 ? 42.153 -13.850 -33.604 1.00 47.38 128 THR A CA 1
ATOM 977 C C . THR A 1 128 ? 43.402 -13.420 -34.358 1.00 47.38 128 THR A C 1
ATOM 979 O O . THR A 1 128 ? 43.342 -12.980 -35.507 1.00 47.38 128 THR A O 1
ATOM 982 N N . LEU A 1 129 ? 44.529 -13.511 -33.659 1.00 51.41 129 LEU A N 1
ATOM 983 C CA . LEU A 1 129 ? 45.868 -13.342 -34.186 1.00 51.41 129 LEU A CA 1
ATOM 984 C C . LEU A 1 129 ? 46.031 -14.295 -35.381 1.00 51.41 129 LEU A C 1
ATOM 986 O O . LEU A 1 129 ? 46.228 -15.496 -35.210 1.00 51.41 129 LEU A O 1
ATOM 990 N N . SER A 1 130 ? 45.901 -13.766 -36.598 1.00 52.66 130 SER A N 1
ATOM 991 C CA . SER A 1 130 ? 46.355 -14.463 -37.797 1.00 52.66 130 SER A CA 1
ATOM 992 C C . SER A 1 130 ? 47.872 -14.508 -37.745 1.00 52.66 130 SER A C 1
ATOM 994 O O . SER A 1 130 ? 48.537 -13.507 -37.996 1.00 52.66 130 SER A O 1
ATOM 996 N N . LEU A 1 131 ? 48.412 -15.671 -37.394 1.00 52.50 131 LEU A N 1
ATOM 997 C CA . LEU A 1 131 ? 49.827 -15.977 -37.543 1.00 52.50 131 LEU A CA 1
ATOM 998 C C . LEU A 1 131 ? 49.955 -17.273 -38.344 1.00 52.50 131 LEU A C 1
ATOM 1000 O O . LEU A 1 131 ? 50.242 -18.343 -37.823 1.00 52.50 131 LEU A O 1
ATOM 1004 N N . ILE A 1 132 ? 49.681 -17.150 -39.640 1.00 49.75 132 ILE A N 1
ATOM 1005 C CA . ILE A 1 132 ? 50.223 -18.020 -40.680 1.00 49.75 132 ILE A CA 1
ATOM 1006 C C . ILE A 1 132 ? 50.788 -17.079 -41.730 1.00 49.75 132 ILE A C 1
ATOM 1008 O O . ILE A 1 132 ? 50.052 -16.213 -42.190 1.00 49.75 132 ILE A O 1
ATOM 1012 N N . HIS A 1 133 ? 52.080 -17.240 -42.012 1.00 47.78 133 HIS A N 1
ATOM 1013 C CA . HIS A 1 133 ? 52.851 -16.938 -43.226 1.00 47.78 133 HIS A CA 1
ATOM 1014 C C . HIS A 1 133 ? 54.306 -16.739 -42.750 1.00 47.78 133 HIS A C 1
ATOM 1016 O O . HIS A 1 133 ? 54.524 -15.885 -41.898 1.00 47.78 133 HIS A O 1
ATOM 1022 N N . ILE A 1 134 ? 55.358 -17.433 -43.184 1.00 54.59 134 ILE A N 1
ATOM 1023 C CA . ILE A 1 134 ? 55.662 -18.528 -44.122 1.00 54.59 134 ILE A CA 1
ATOM 1024 C C . ILE A 1 134 ? 56.942 -19.160 -43.548 1.00 54.59 134 ILE A C 1
ATOM 1026 O O . ILE A 1 134 ? 57.746 -18.386 -42.975 1.00 54.59 134 ILE A O 1
#